Protein AF-A0A961LPH0-F1 (afdb_monomer_lite)

Foldseek 3Di:
DVVVVVVVVVLVVLVVVVVVLLVLLQVLLVVCVVVVVLLFNLLSCLQRNWPVRVVVVCVVPNDVSNFVSVVAATFAVVLCSPVVLSVLLVVLQCCCVPVVVDHSRTPPPQVARNDLSSQLSSLSRGHPNVVSVVRSVVRVCVSPDPDDRDPPSPD

Secondary structure (DSSP, 8-state):
-HHHHHHHHHHHHHHHHHHHHHHHHHHHHHHHHHTT-HHHHHHHHHHH--HHHHHHHHHHH-GGGTGGGGGSPPP-GGGGGSHHHHHHHHHHHHHHHHHS---TT-----SSSS-HHHHHHHHHHHS-HHHHHHHHHHHHHHHHSSS-----S--

Sequence (155 aa):
MQYIIFIIILYSFILFLTFIVRWRQLNVAARALIDNEHQQAVSLMWAWSSMDGIRSSIHRWGEGRFGPILLEPNPRFGAVLNPLKLAVIFLVVVYQAVFRGVPLAQAGSCPNTPNCSNYLIGCVTRYGLLHALSKGYIRYQQCSGPHPPSYHERF

Radius of gyration: 15.73 Å; chains: 1; bounding box: 34×35×50 Å

Structure (mmCIF, N/CA/C/O backbone):
data_AF-A0A961LPH0-F1
#
_entry.id   AF-A0A961LPH0-F1
#
loop_
_atom_site.group_PDB
_atom_site.id
_atom_site.type_symbol
_atom_site.label_atom_id
_atom_site.label_alt_id
_atom_site.label_comp_id
_atom_site.label_asym_id
_atom_site.label_entity_id
_atom_site.label_seq_id
_atom_site.pdbx_PDB_ins_code
_atom_site.Cartn_x
_atom_site.Cartn_y
_atom_site.Cartn_z
_atom_site.occupancy
_atom_site.B_iso_or_equiv
_atom_site.auth_seq_id
_atom_site.auth_comp_id
_atom_site.auth_asym_id
_atom_site.auth_atom_id
_atom_site.pdbx_PDB_model_num
ATOM 1 N N . MET A 1 1 ? -16.558 8.152 31.633 1.00 76.69 1 MET A N 1
ATOM 2 C CA . MET A 1 1 ? -15.930 9.229 30.828 1.00 76.69 1 MET A CA 1
ATOM 3 C C . MET A 1 1 ? -14.442 9.000 30.569 1.00 76.69 1 MET A C 1
ATOM 5 O O . MET A 1 1 ? -14.044 9.124 29.420 1.00 76.69 1 MET A O 1
ATOM 9 N N . GLN A 1 2 ? -13.629 8.621 31.565 1.00 88.06 2 GLN A N 1
ATOM 10 C CA . GLN A 1 2 ? -12.177 8.415 31.388 1.00 88.06 2 GLN A CA 1
ATOM 11 C C . GLN A 1 2 ? -11.811 7.439 30.249 1.00 88.06 2 GLN A C 1
ATOM 13 O O . GLN A 1 2 ? -10.966 7.762 29.421 1.00 88.06 2 GLN A O 1
ATOM 18 N N . TYR A 1 3 ? -12.506 6.301 30.126 1.00 89.88 3 TYR A N 1
ATOM 19 C CA . TYR A 1 3 ? -12.271 5.340 29.036 1.00 89.88 3 TYR A CA 1
ATOM 20 C C . TYR A 1 3 ? -12.558 5.901 27.636 1.00 89.88 3 TYR A C 1
ATOM 22 O O . TYR A 1 3 ? -11.849 5.588 26.688 1.00 89.88 3 TYR A O 1
ATOM 30 N N . ILE A 1 4 ? -13.574 6.758 27.502 1.00 92.19 4 ILE A N 1
ATOM 31 C CA . ILE A 1 4 ? -13.939 7.370 26.217 1.00 92.19 4 ILE A CA 1
ATOM 32 C C . ILE A 1 4 ? -12.843 8.347 25.782 1.00 92.19 4 ILE A C 1
ATOM 34 O O . ILE A 1 4 ? -12.412 8.317 24.633 1.00 92.19 4 ILE A O 1
ATOM 38 N N . ILE A 1 5 ? -12.344 9.160 26.718 1.00 92.62 5 ILE A N 1
ATOM 39 C CA . ILE A 1 5 ? -11.229 10.083 26.473 1.00 92.62 5 ILE A CA 1
ATOM 40 C C . ILE A 1 5 ? -9.985 9.301 26.038 1.00 92.62 5 ILE A C 1
ATOM 42 O O . ILE A 1 5 ? -9.357 9.652 25.042 1.00 92.62 5 ILE A O 1
ATOM 46 N N . PHE A 1 6 ? -9.671 8.200 26.726 1.00 93.56 6 PHE A N 1
ATOM 47 C CA . PHE A 1 6 ? -8.544 7.343 26.364 1.00 93.56 6 PHE A CA 1
ATOM 48 C C . PHE A 1 6 ? -8.672 6.769 24.943 1.00 93.56 6 PHE A C 1
ATOM 50 O O . PHE A 1 6 ? -7.716 6.837 24.172 1.00 93.56 6 PHE A O 1
ATOM 57 N N . ILE A 1 7 ? -9.853 6.267 24.563 1.00 90.94 7 ILE A N 1
ATOM 58 C CA . ILE A 1 7 ? -10.106 5.738 23.212 1.00 90.94 7 ILE A CA 1
ATOM 59 C C . ILE A 1 7 ? -9.915 6.827 22.150 1.00 90.94 7 ILE A C 1
ATOM 61 O O . ILE A 1 7 ? -9.277 6.576 21.128 1.00 90.94 7 ILE A O 1
ATOM 65 N N . ILE A 1 8 ? -10.422 8.039 22.391 1.00 91.94 8 ILE A N 1
ATOM 66 C CA . ILE A 1 8 ? -10.278 9.168 21.459 1.00 91.94 8 ILE A CA 1
ATOM 67 C C . ILE A 1 8 ? -8.805 9.554 21.292 1.00 91.94 8 ILE A C 1
ATOM 69 O O . ILE A 1 8 ? -8.352 9.756 20.162 1.00 91.94 8 ILE A O 1
ATOM 73 N N . ILE A 1 9 ? -8.049 9.630 22.392 1.00 93.06 9 ILE A N 1
ATOM 74 C CA . ILE A 1 9 ? -6.614 9.942 22.361 1.00 93.06 9 ILE A CA 1
ATOM 75 C C . ILE A 1 9 ? -5.857 8.864 21.584 1.00 93.06 9 ILE A C 1
ATOM 77 O O . ILE A 1 9 ? -5.101 9.191 20.669 1.00 93.06 9 ILE A O 1
ATOM 81 N N . LEU A 1 10 ? -6.094 7.587 21.896 1.00 89.50 10 LEU A N 1
ATOM 82 C CA . LEU A 1 10 ? -5.440 6.465 21.226 1.00 89.50 10 LEU A CA 1
ATOM 83 C C . LEU A 1 10 ? -5.742 6.459 19.723 1.00 89.50 10 LEU A C 1
ATOM 85 O O . LEU A 1 10 ? -4.833 6.339 18.906 1.00 89.50 10 LEU A O 1
ATOM 89 N N . TYR A 1 11 ? -7.007 6.638 19.348 1.00 88.44 11 TYR A N 1
ATOM 90 C CA . TYR A 1 11 ? -7.414 6.689 17.948 1.00 88.44 11 TYR A CA 1
ATOM 91 C C . TYR A 1 11 ? -6.768 7.866 17.201 1.00 88.44 11 TYR A C 1
ATOM 93 O O . TYR A 1 11 ? -6.218 7.686 16.112 1.00 88.44 11 TYR A O 1
ATOM 101 N N . SER A 1 12 ? -6.758 9.053 17.812 1.00 89.69 12 SER A N 1
ATOM 102 C CA . SER A 1 12 ? -6.113 10.245 17.242 1.00 89.69 12 SER A CA 1
ATOM 103 C C . 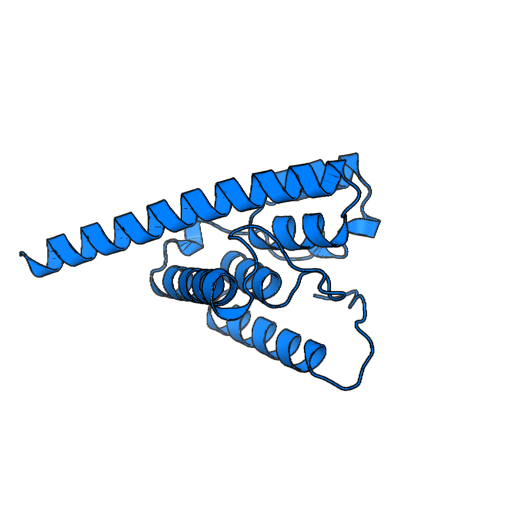SER A 1 12 ? -4.605 10.047 17.074 1.00 89.69 12 SER A C 1
ATOM 105 O O . SER A 1 12 ? -4.040 10.422 16.047 1.00 89.69 12 SER A O 1
ATOM 107 N N . PHE A 1 13 ? -3.957 9.394 18.041 1.00 90.06 13 PHE A N 1
ATOM 108 C CA . PHE A 1 13 ? -2.542 9.046 17.967 1.00 90.06 13 PHE A CA 1
ATOM 109 C C . PHE A 1 13 ? -2.250 8.073 16.815 1.00 90.06 13 PHE A C 1
ATOM 111 O O . PHE A 1 13 ? -1.321 8.305 16.041 1.00 90.06 13 PHE A O 1
ATOM 118 N N . ILE A 1 14 ? -3.072 7.033 16.625 1.00 88.44 14 ILE A N 1
ATOM 119 C CA . ILE A 1 14 ? -2.917 6.087 15.506 1.00 88.44 14 ILE A CA 1
ATOM 120 C C . ILE A 1 14 ? -3.102 6.796 14.155 1.00 88.44 14 ILE A C 1
ATOM 122 O O . ILE A 1 14 ? -2.332 6.550 13.221 1.00 88.44 14 ILE A O 1
ATOM 126 N N . LEU A 1 15 ? -4.083 7.697 14.038 1.00 88.00 15 LEU A N 1
ATOM 127 C CA . LEU A 1 15 ? -4.274 8.505 12.828 1.00 88.00 15 LEU A CA 1
ATOM 128 C C . LEU A 1 15 ? -3.055 9.384 12.534 1.00 88.00 15 LEU A C 1
ATOM 130 O O . LEU A 1 15 ? -2.566 9.395 11.402 1.00 88.00 15 LEU A O 1
ATOM 134 N N . PHE A 1 16 ? -2.538 10.075 13.550 1.00 89.69 16 PHE A N 1
ATOM 135 C CA . PHE A 1 16 ? -1.351 10.917 13.430 1.00 89.69 16 PHE A CA 1
ATOM 136 C C . PHE A 1 16 ? -0.118 10.114 12.995 1.00 89.69 16 PHE A C 1
ATOM 138 O O . PHE A 1 16 ? 0.564 10.493 12.041 1.00 89.69 16 PHE A O 1
ATOM 145 N N . LEU A 1 17 ? 0.127 8.956 13.614 1.00 87.75 17 LEU A N 1
ATOM 146 C CA . LEU A 1 17 ? 1.212 8.062 13.208 1.00 87.75 17 LEU A CA 1
ATOM 147 C C . LEU A 1 17 ? 1.041 7.573 11.768 1.00 87.75 17 LEU A C 1
ATOM 149 O O . LEU A 1 17 ? 1.999 7.581 10.998 1.00 87.75 17 LEU A O 1
ATOM 153 N N . THR A 1 18 ? -0.174 7.191 11.376 1.00 86.00 18 THR A N 1
ATOM 154 C CA . THR A 1 18 ? -0.460 6.735 10.007 1.00 86.00 18 THR A CA 1
ATOM 155 C C . THR A 1 18 ? -0.213 7.849 8.989 1.00 86.00 18 THR A C 1
ATOM 157 O O . THR A 1 18 ? 0.332 7.592 7.913 1.00 86.00 18 THR A O 1
ATOM 160 N N . PHE A 1 19 ? -0.547 9.095 9.334 1.00 89.12 19 PHE A N 1
ATOM 161 C CA . PHE A 1 19 ? -0.241 10.266 8.515 1.00 89.12 19 PHE A CA 1
ATOM 162 C C . PHE A 1 19 ? 1.272 10.483 8.364 1.00 89.12 19 PHE A C 1
ATOM 164 O O . PHE A 1 19 ? 1.750 10.619 7.235 1.00 89.12 19 PHE A O 1
ATOM 171 N N . ILE A 1 20 ? 2.035 10.438 9.464 1.00 89.62 20 ILE A N 1
ATOM 172 C CA . ILE A 1 20 ? 3.505 10.547 9.432 1.00 89.62 20 ILE A CA 1
ATOM 173 C C . ILE A 1 20 ? 4.116 9.438 8.576 1.00 89.62 20 ILE A C 1
ATOM 175 O O . ILE A 1 20 ? 4.986 9.705 7.743 1.00 89.62 20 ILE A O 1
ATOM 179 N N . VAL A 1 21 ? 3.663 8.195 8.759 1.00 88.44 21 VAL A N 1
ATOM 180 C CA . VAL A 1 21 ? 4.145 7.049 7.982 1.00 88.44 21 VAL A CA 1
ATOM 181 C C . VAL A 1 21 ? 3.864 7.281 6.506 1.00 88.44 21 VAL A C 1
ATOM 183 O O . VAL A 1 21 ? 4.796 7.230 5.711 1.00 88.44 21 VAL A O 1
ATOM 186 N N . ARG A 1 22 ? 2.628 7.624 6.131 1.00 90.00 22 ARG A N 1
ATOM 187 C CA . ARG A 1 22 ? 2.278 7.924 4.737 1.00 90.00 22 ARG A CA 1
ATOM 188 C C . ARG A 1 22 ? 3.171 9.016 4.147 1.00 90.00 22 ARG A C 1
ATOM 190 O O . ARG A 1 22 ? 3.699 8.832 3.053 1.00 90.00 22 ARG A O 1
ATOM 197 N N . TRP A 1 23 ? 3.367 10.122 4.864 1.00 89.81 23 TRP A N 1
ATOM 198 C CA . TRP A 1 23 ? 4.242 11.216 4.434 1.00 89.81 23 TRP A CA 1
ATOM 199 C C . TRP A 1 23 ? 5.675 10.735 4.177 1.00 89.81 23 TRP A C 1
ATOM 201 O O . TRP A 1 23 ? 6.248 10.978 3.114 1.00 89.81 23 TRP A O 1
ATOM 211 N N . ARG A 1 24 ? 6.245 9.984 5.124 1.00 89.56 24 ARG A N 1
ATOM 212 C CA . ARG A 1 24 ? 7.599 9.434 5.007 1.00 89.56 24 ARG A CA 1
ATOM 213 C C . ARG A 1 24 ? 7.724 8.459 3.834 1.00 89.56 24 ARG A C 1
ATOM 215 O O . ARG A 1 24 ? 8.695 8.540 3.090 1.00 89.56 24 ARG A O 1
ATOM 222 N N . GLN A 1 25 ? 6.740 7.582 3.645 1.00 89.38 25 GLN A N 1
ATOM 223 C CA . GLN A 1 25 ? 6.710 6.599 2.557 1.00 89.38 25 GLN A CA 1
ATOM 224 C C . GLN A 1 25 ? 6.653 7.271 1.180 1.00 89.38 25 GLN A C 1
ATOM 226 O O . GLN A 1 25 ? 7.320 6.824 0.252 1.00 89.38 25 GLN A O 1
ATOM 231 N N . LEU A 1 26 ? 5.918 8.380 1.050 1.00 90.19 26 LEU A N 1
ATOM 232 C CA . LEU A 1 26 ? 5.884 9.167 -0.186 1.00 90.19 26 LEU A CA 1
ATOM 233 C C . LEU A 1 26 ? 7.219 9.863 -0.472 1.00 90.19 26 LEU A C 1
ATOM 235 O O . LEU A 1 26 ? 7.658 9.879 -1.620 1.00 90.19 26 LEU A O 1
ATOM 239 N N . ASN A 1 27 ? 7.900 10.372 0.558 1.00 89.88 27 ASN A N 1
ATOM 240 C CA . ASN A 1 27 ? 9.241 10.939 0.391 1.00 89.88 27 ASN A CA 1
ATOM 241 C C . ASN A 1 27 ? 10.263 9.884 -0.046 1.00 89.88 27 ASN A C 1
ATOM 243 O O . ASN A 1 27 ? 11.114 10.177 -0.884 1.00 89.88 27 ASN A O 1
ATOM 247 N N . VAL A 1 28 ? 10.177 8.656 0.478 1.00 88.19 28 VAL A N 1
ATOM 248 C CA . VAL A 1 28 ? 11.049 7.572 0.005 1.00 88.19 28 VAL A CA 1
ATOM 249 C C . VAL A 1 28 ? 10.681 7.144 -1.409 1.00 88.19 28 VAL A C 1
ATOM 251 O O . VAL A 1 28 ? 11.578 6.978 -2.224 1.00 88.19 28 VAL A O 1
ATOM 254 N N . ALA A 1 29 ? 9.393 7.072 -1.752 1.00 88.69 29 ALA A N 1
ATOM 255 C CA . ALA A 1 29 ? 8.976 6.797 -3.125 1.00 88.69 29 ALA A CA 1
ATOM 256 C C . ALA A 1 29 ? 9.555 7.820 -4.117 1.00 88.69 29 ALA A C 1
ATOM 258 O O . ALA A 1 29 ? 10.017 7.442 -5.189 1.00 88.69 29 ALA A O 1
ATOM 259 N N . ALA A 1 30 ? 9.569 9.105 -3.750 1.00 88.06 30 ALA A N 1
ATOM 260 C CA . ALA A 1 30 ? 10.150 10.160 -4.575 1.00 88.06 30 ALA A CA 1
ATOM 261 C C . ALA A 1 30 ? 11.670 10.002 -4.754 1.00 88.06 30 ALA A C 1
ATOM 263 O O . ALA A 1 30 ? 12.159 10.158 -5.870 1.00 88.06 30 ALA A O 1
ATOM 264 N N . ARG A 1 31 ? 12.407 9.652 -3.690 1.00 88.88 31 ARG A N 1
ATOM 265 C CA . ARG A 1 31 ? 13.851 9.361 -3.774 1.00 88.88 31 ARG A CA 1
ATOM 266 C C . ARG A 1 31 ? 14.130 8.131 -4.632 1.00 88.88 31 ARG A C 1
ATOM 268 O O . ARG A 1 31 ? 14.912 8.221 -5.563 1.00 88.88 31 ARG A O 1
ATOM 275 N N . ALA A 1 32 ? 13.387 7.049 -4.421 1.00 86.81 32 ALA A N 1
ATOM 276 C CA . ALA A 1 32 ? 13.495 5.830 -5.217 1.00 86.81 32 ALA A CA 1
ATOM 277 C C . ALA A 1 32 ? 13.245 6.071 -6.718 1.00 86.81 32 ALA A C 1
ATOM 279 O O . ALA A 1 32 ? 13.863 5.427 -7.559 1.00 86.81 32 ALA A O 1
ATOM 280 N N . LEU A 1 33 ? 12.363 7.014 -7.084 1.00 84.94 33 LEU A N 1
ATOM 281 C CA . LEU A 1 33 ? 12.212 7.424 -8.485 1.00 84.94 33 LEU A CA 1
ATOM 282 C C . LEU A 1 33 ? 13.486 8.090 -9.025 1.00 84.94 33 LEU A C 1
ATOM 284 O O . LEU A 1 33 ? 13.894 7.765 -10.135 1.00 84.94 33 LEU A O 1
ATOM 288 N N . ILE A 1 34 ? 14.105 8.986 -8.249 1.00 87.62 34 ILE A N 1
ATOM 289 C CA . ILE A 1 34 ? 15.344 9.696 -8.614 1.00 87.62 34 ILE A CA 1
ATOM 290 C C . ILE A 1 34 ? 16.521 8.718 -8.738 1.00 87.62 34 ILE A C 1
ATOM 292 O O . ILE A 1 34 ? 17.276 8.792 -9.704 1.00 87.62 34 ILE A O 1
ATOM 296 N N . ASP A 1 35 ? 16.621 7.763 -7.815 1.00 87.75 35 ASP A N 1
ATOM 297 C CA . ASP A 1 35 ? 17.714 6.786 -7.732 1.00 87.75 35 ASP A CA 1
ATOM 298 C C . ASP A 1 35 ? 17.546 5.605 -8.717 1.00 87.75 35 ASP A C 1
ATOM 300 O O . ASP A 1 35 ? 18.307 4.642 -8.689 1.00 87.75 35 ASP A O 1
ATOM 304 N N . ASN A 1 36 ? 16.554 5.665 -9.615 1.00 83.06 36 ASN A N 1
ATOM 305 C CA . ASN A 1 36 ? 16.171 4.598 -10.550 1.00 83.06 36 ASN A CA 1
ATOM 306 C C . ASN A 1 36 ? 15.748 3.262 -9.893 1.00 83.06 36 ASN A C 1
ATOM 308 O O . ASN A 1 36 ? 15.672 2.222 -10.551 1.00 83.06 36 ASN A O 1
ATOM 312 N N . GLU A 1 37 ? 15.357 3.280 -8.619 1.00 83.56 37 GLU A N 1
ATOM 313 C CA . GLU A 1 37 ? 14.798 2.139 -7.883 1.00 83.56 37 GLU A CA 1
ATOM 314 C C . GLU A 1 37 ? 13.288 1.970 -8.156 1.00 83.56 37 GLU A C 1
ATOM 316 O O . GLU A 1 37 ? 12.432 2.005 -7.263 1.00 83.56 37 GLU A O 1
ATOM 321 N N . HIS A 1 38 ? 12.923 1.790 -9.428 1.00 80.50 38 HIS A N 1
ATOM 322 C CA . HIS A 1 38 ? 11.526 1.858 -9.884 1.00 80.50 38 HIS A CA 1
ATOM 323 C C . HIS A 1 38 ? 10.588 0.860 -9.193 1.00 80.50 38 HIS A C 1
ATOM 325 O O . HIS A 1 38 ? 9.448 1.206 -8.890 1.00 80.50 38 HIS A O 1
ATOM 331 N N . GLN A 1 39 ? 11.058 -0.352 -8.894 1.00 79.12 39 GLN A N 1
ATOM 332 C CA . GLN A 1 39 ? 10.273 -1.360 -8.172 1.00 79.12 39 GLN A CA 1
ATOM 333 C C . GLN A 1 39 ? 9.864 -0.871 -6.777 1.00 79.12 39 GLN A C 1
ATOM 335 O O . GLN A 1 39 ? 8.704 -0.990 -6.369 1.00 79.12 39 GLN A O 1
ATOM 340 N N . GLN A 1 40 ? 10.805 -0.256 -6.059 1.00 83.00 40 GLN A N 1
ATOM 341 C CA . GLN A 1 40 ? 10.554 0.291 -4.735 1.00 83.00 40 GLN A CA 1
ATOM 342 C C . GLN A 1 40 ? 9.575 1.466 -4.816 1.00 83.00 40 GLN A C 1
ATOM 344 O O . GLN A 1 40 ? 8.567 1.482 -4.103 1.00 83.00 40 GLN A O 1
ATOM 349 N N . ALA A 1 41 ? 9.827 2.397 -5.738 1.00 86.31 41 ALA A N 1
ATOM 350 C CA . ALA A 1 41 ? 8.971 3.551 -5.968 1.00 86.31 41 ALA A CA 1
ATOM 351 C C . ALA A 1 41 ? 7.522 3.148 -6.275 1.00 86.31 41 ALA A C 1
ATOM 353 O O . ALA A 1 41 ? 6.596 3.608 -5.607 1.00 86.31 41 ALA A O 1
ATOM 354 N N . VAL A 1 42 ? 7.315 2.249 -7.239 1.00 85.31 42 VAL A N 1
ATOM 355 C CA . VAL A 1 42 ? 5.981 1.797 -7.665 1.00 85.31 42 VAL A CA 1
ATOM 356 C C . VAL A 1 42 ? 5.264 1.078 -6.526 1.00 85.31 42 VAL A C 1
ATOM 358 O O . VAL A 1 42 ? 4.090 1.346 -6.272 1.00 85.31 42 VAL A O 1
ATOM 361 N N . SER A 1 43 ? 5.976 0.228 -5.780 1.00 86.81 43 SER A N 1
ATOM 362 C CA . SER A 1 43 ? 5.438 -0.464 -4.606 1.00 86.81 43 SER A CA 1
ATOM 363 C C . SER A 1 43 ? 4.930 0.519 -3.544 1.00 86.81 43 SER A C 1
ATOM 365 O O . SER A 1 43 ? 3.820 0.372 -3.028 1.00 86.81 43 SER A O 1
ATOM 367 N N . LEU A 1 44 ? 5.711 1.555 -3.238 1.00 89.25 44 LEU A N 1
ATOM 368 C CA . LEU A 1 44 ? 5.339 2.584 -2.266 1.00 89.25 44 LEU A CA 1
ATOM 369 C C . LEU A 1 44 ? 4.199 3.472 -2.769 1.00 89.25 44 LEU A C 1
ATOM 371 O O . LEU A 1 44 ? 3.252 3.755 -2.030 1.00 89.25 44 LEU A O 1
ATOM 375 N N . MET A 1 45 ? 4.248 3.875 -4.036 1.00 89.38 45 MET A N 1
ATOM 376 C CA . MET A 1 45 ? 3.199 4.675 -4.655 1.00 89.38 45 MET A CA 1
ATOM 377 C C . MET A 1 45 ? 1.863 3.935 -4.696 1.00 89.38 45 MET A C 1
ATOM 379 O O . MET A 1 45 ? 0.832 4.533 -4.389 1.00 89.38 45 MET A O 1
ATOM 383 N N . TRP A 1 46 ? 1.877 2.636 -4.999 1.00 87.88 46 TRP A N 1
ATOM 384 C CA . TRP A 1 46 ? 0.687 1.791 -4.963 1.00 87.88 46 TRP A CA 1
ATOM 385 C C . TRP A 1 46 ? -0.006 1.843 -3.594 1.00 87.88 46 TRP A C 1
ATOM 387 O O . TRP A 1 46 ? -1.225 2.019 -3.518 1.00 87.88 46 TRP A O 1
ATOM 397 N N . ALA A 1 47 ? 0.757 1.738 -2.506 1.00 90.38 47 ALA A N 1
ATOM 398 C CA . ALA A 1 47 ? 0.214 1.731 -1.151 1.00 90.38 47 ALA A CA 1
ATOM 399 C C . ALA A 1 47 ? -0.250 3.115 -0.666 1.00 90.38 47 ALA A C 1
ATOM 401 O O . ALA A 1 47 ? -1.313 3.230 -0.052 1.00 90.38 47 ALA A O 1
ATOM 402 N N . TRP A 1 48 ? 0.545 4.157 -0.926 1.00 91.88 48 TRP A N 1
ATOM 403 C CA . TRP A 1 48 ? 0.479 5.413 -0.166 1.00 91.88 48 TRP A CA 1
ATOM 404 C C . TRP A 1 48 ? 0.081 6.648 -0.987 1.00 91.88 48 TRP A C 1
ATOM 406 O O . TRP A 1 48 ? -0.307 7.670 -0.403 1.00 91.88 48 TRP A O 1
ATOM 416 N N . SER A 1 49 ? 0.153 6.571 -2.318 1.00 92.56 49 SER A N 1
ATOM 417 C CA . SER A 1 49 ? -0.120 7.705 -3.209 1.00 92.56 49 SER A CA 1
ATOM 418 C 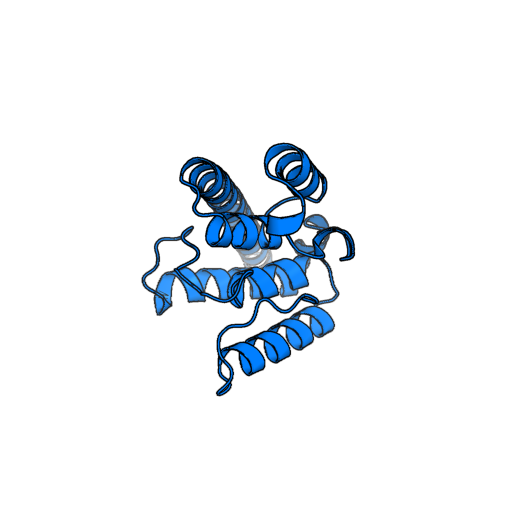C . SER A 1 49 ? -1.599 7.829 -3.570 1.00 92.56 49 SER A C 1
ATOM 420 O O . SER A 1 49 ? -2.344 6.849 -3.585 1.00 92.56 49 SER A O 1
ATOM 422 N N . SER A 1 50 ? -2.033 9.059 -3.852 1.00 92.75 50 SER A N 1
ATOM 423 C CA . SER A 1 50 ? -3.334 9.317 -4.473 1.00 92.75 50 SER A CA 1
ATOM 424 C C . SER A 1 50 ? -3.309 8.937 -5.954 1.00 92.75 50 SER A C 1
ATOM 426 O O . SER A 1 50 ? -2.243 8.763 -6.548 1.00 92.75 50 SER A O 1
ATOM 428 N N . MET A 1 51 ? -4.490 8.860 -6.573 1.00 90.56 51 MET A N 1
ATOM 429 C CA . MET A 1 51 ? -4.568 8.600 -8.009 1.00 90.56 51 MET A CA 1
ATOM 430 C C . MET A 1 51 ? -3.869 9.686 -8.833 1.00 90.56 51 MET A C 1
ATOM 432 O O . MET A 1 51 ? -3.150 9.375 -9.779 1.00 90.56 51 MET A O 1
ATOM 436 N N . ASP A 1 52 ? -4.008 10.951 -8.438 1.00 91.12 52 ASP A N 1
ATOM 437 C CA . ASP A 1 52 ? -3.352 12.070 -9.122 1.00 91.12 52 ASP A CA 1
ATOM 438 C C . ASP A 1 52 ? -1.830 12.004 -8.989 1.00 91.12 52 ASP A C 1
ATOM 440 O O . ASP A 1 52 ? -1.109 12.267 -9.952 1.00 91.12 52 ASP A O 1
ATOM 444 N N . GLY A 1 53 ? -1.329 11.576 -7.824 1.00 89.75 53 GLY A N 1
ATOM 445 C CA . GLY A 1 53 ? 0.096 11.328 -7.620 1.00 89.75 53 GLY A CA 1
ATOM 446 C C . GLY A 1 53 ? 0.613 10.197 -8.513 1.00 89.75 53 GLY A C 1
ATOM 447 O O . GLY A 1 53 ? 1.679 10.325 -9.109 1.00 89.75 53 GLY A O 1
ATOM 448 N N . ILE A 1 54 ? -0.159 9.115 -8.660 1.00 89.69 54 ILE A N 1
ATOM 449 C CA . ILE A 1 54 ? 0.158 8.003 -9.571 1.00 89.69 54 ILE A CA 1
ATOM 450 C C . ILE A 1 54 ? 0.199 8.475 -11.028 1.00 89.69 54 ILE A C 1
ATOM 452 O O . ILE A 1 54 ? 1.205 8.260 -11.702 1.00 89.69 54 ILE A O 1
ATOM 456 N N . ARG A 1 55 ? -0.845 9.167 -11.499 1.00 90.81 55 ARG A N 1
ATOM 457 C CA . ARG A 1 55 ? -0.918 9.691 -12.876 1.00 90.81 55 ARG A CA 1
ATOM 458 C C . ARG A 1 55 ? 0.225 10.655 -13.183 1.00 90.81 55 ARG A C 1
ATOM 460 O O . ARG A 1 55 ? 0.845 10.555 -14.237 1.00 90.81 55 ARG A O 1
ATOM 467 N N . SER A 1 56 ? 0.545 11.537 -12.238 1.00 90.25 56 SER A N 1
ATOM 468 C CA . SER A 1 56 ? 1.649 12.491 -12.373 1.00 90.25 56 SER A CA 1
ATOM 469 C C . SER A 1 56 ? 3.005 11.802 -12.528 1.00 90.25 56 SER A C 1
ATOM 471 O O . SER A 1 56 ? 3.843 12.274 -13.295 1.00 90.25 56 SER A O 1
ATOM 473 N N . SER A 1 57 ? 3.241 10.692 -11.824 1.00 87.00 57 SER A N 1
ATOM 474 C CA . SER A 1 57 ? 4.482 9.927 -11.981 1.00 87.00 57 SER A CA 1
ATOM 475 C C . SER A 1 57 ? 4.490 9.085 -13.250 1.00 87.00 57 SER A C 1
ATOM 477 O O . SER A 1 57 ? 5.525 9.017 -13.904 1.00 87.00 57 SER A O 1
ATOM 479 N N . ILE A 1 58 ? 3.354 8.507 -13.646 1.00 87.75 58 ILE A N 1
ATOM 480 C CA . ILE A 1 58 ? 3.221 7.799 -14.927 1.00 87.75 58 ILE A CA 1
ATOM 481 C C . ILE A 1 58 ? 3.570 8.728 -16.091 1.00 87.75 58 ILE A C 1
ATOM 483 O O . ILE A 1 58 ? 4.389 8.367 -16.930 1.00 87.75 58 ILE A O 1
ATOM 487 N N . HIS A 1 59 ? 3.037 9.952 -16.093 1.00 87.25 59 HIS A N 1
ATOM 488 C CA . HIS A 1 59 ? 3.347 10.946 -17.121 1.00 87.25 59 HIS A CA 1
ATOM 489 C C . HIS A 1 59 ? 4.850 11.269 -17.195 1.00 87.25 59 HIS A C 1
ATOM 491 O O . HIS A 1 59 ? 5.373 11.549 -18.268 1.00 87.25 59 HIS A O 1
ATOM 497 N N . ARG A 1 60 ? 5.565 11.253 -16.063 1.00 85.19 60 ARG A N 1
ATOM 498 C CA . ARG A 1 60 ? 7.004 11.569 -16.022 1.00 85.19 60 ARG A CA 1
ATOM 499 C C . ARG A 1 60 ? 7.911 10.386 -16.361 1.00 85.19 60 ARG A C 1
ATOM 501 O O . ARG A 1 60 ? 8.988 10.606 -16.896 1.00 85.19 60 ARG A O 1
ATOM 508 N N . TRP A 1 61 ? 7.511 9.164 -16.015 1.00 80.62 61 TRP A N 1
ATOM 509 C CA . TRP A 1 61 ? 8.401 7.993 -16.017 1.00 80.62 61 TRP A CA 1
ATOM 510 C C . TRP A 1 61 ? 7.937 6.845 -16.930 1.00 80.62 61 TRP A C 1
ATOM 512 O O . TRP A 1 61 ? 8.662 5.861 -17.075 1.00 80.62 61 TRP A O 1
ATOM 522 N N . GLY A 1 62 ? 6.764 6.966 -17.558 1.00 80.12 62 GLY A N 1
ATOM 523 C CA . GLY A 1 62 ? 6.202 6.003 -18.507 1.00 80.12 62 GLY A CA 1
ATOM 524 C C . GLY A 1 62 ? 5.312 4.928 -17.869 1.00 80.12 62 GLY A C 1
ATOM 525 O O . GLY A 1 62 ? 5.584 4.423 -16.778 1.00 80.12 62 GLY A O 1
ATOM 526 N N . GLU A 1 63 ? 4.249 4.543 -18.582 1.00 75.81 63 GLU A N 1
ATOM 527 C CA . GLU A 1 63 ? 3.214 3.598 -18.122 1.00 75.81 63 GLU A CA 1
ATOM 528 C C . GLU A 1 63 ? 3.741 2.190 -17.823 1.00 75.81 63 GLU A C 1
ATOM 530 O O . GLU A 1 63 ? 3.348 1.589 -16.822 1.00 75.81 63 GLU A O 1
ATOM 535 N N . GLY A 1 64 ? 4.686 1.684 -18.626 1.00 71.88 64 GLY A N 1
ATOM 536 C CA . GLY A 1 64 ? 5.192 0.308 -18.507 1.00 71.88 64 GLY A CA 1
ATOM 537 C C . GLY A 1 64 ? 5.805 -0.031 -17.142 1.00 71.88 64 GLY A C 1
ATOM 538 O O . GLY A 1 64 ? 5.897 -1.196 -16.767 1.00 71.88 64 GLY A O 1
ATOM 539 N N . ARG A 1 65 ? 6.185 0.981 -16.352 1.00 70.25 65 ARG A N 1
ATOM 540 C CA . ARG A 1 65 ? 6.772 0.796 -15.016 1.00 70.25 65 ARG A CA 1
ATOM 541 C C . ARG A 1 65 ? 5.727 0.608 -13.916 1.00 70.25 65 ARG A C 1
ATOM 543 O O . ARG A 1 65 ? 6.051 0.042 -12.878 1.00 70.25 65 ARG A O 1
ATOM 550 N N . PHE A 1 66 ? 4.489 1.053 -14.128 1.00 72.06 66 PHE A N 1
ATOM 551 C CA . PHE A 1 66 ? 3.442 1.093 -13.100 1.00 72.06 66 PHE A CA 1
ATOM 552 C C . PHE A 1 66 ? 2.402 -0.031 -13.225 1.00 72.06 66 PHE A C 1
ATOM 554 O O . PHE A 1 66 ? 1.577 -0.201 -12.325 1.00 72.06 66 PHE A O 1
ATOM 561 N N . GLY A 1 67 ? 2.454 -0.813 -14.306 1.00 72.69 67 GLY A N 1
ATOM 562 C CA . GLY A 1 67 ? 1.525 -1.914 -14.557 1.00 72.69 67 GLY A CA 1
ATOM 563 C C . GLY A 1 67 ? 0.079 -1.440 -14.736 1.00 72.69 67 GLY A C 1
ATOM 564 O O . GLY A 1 67 ? -0.164 -0.257 -14.987 1.00 72.69 67 GLY A O 1
ATOM 565 N N . PRO A 1 68 ? -0.917 -2.325 -14.568 1.00 76.56 68 PRO A N 1
ATOM 566 C CA . PRO A 1 68 ? -2.332 -2.003 -14.773 1.00 76.56 68 PRO A CA 1
ATOM 567 C C . PRO A 1 68 ? -2.936 -1.147 -13.640 1.00 76.56 68 PRO A C 1
ATOM 569 O O . PRO A 1 68 ? -4.138 -1.208 -13.399 1.00 76.56 68 PRO A O 1
ATOM 572 N N . ILE A 1 69 ? -2.145 -0.346 -12.911 1.00 80.62 69 ILE A N 1
ATOM 573 C CA . ILE A 1 69 ? -2.614 0.418 -11.736 1.00 80.62 69 ILE A CA 1
ATOM 574 C C . ILE A 1 69 ? -3.773 1.361 -12.061 1.00 80.62 69 ILE A C 1
ATOM 576 O O . ILE A 1 69 ? -4.587 1.667 -11.196 1.00 80.62 69 ILE A O 1
ATOM 580 N N . LEU A 1 70 ? -3.849 1.810 -13.314 1.00 82.06 70 LEU A N 1
ATOM 581 C CA . LEU A 1 70 ? -4.904 2.683 -13.815 1.00 82.06 70 LEU A CA 1
ATOM 582 C C . LEU A 1 70 ? -6.255 1.969 -13.983 1.00 82.06 70 LEU A C 1
ATOM 584 O O . LEU A 1 70 ? -7.277 2.648 -14.038 1.00 82.06 70 LEU A O 1
ATOM 588 N N . LEU A 1 71 ? -6.267 0.633 -14.058 1.00 84.12 71 LEU A N 1
ATOM 589 C CA . LEU A 1 71 ? -7.484 -0.185 -14.159 1.00 84.12 71 LEU A CA 1
ATOM 590 C C . LEU A 1 71 ? -8.119 -0.460 -12.789 1.00 84.12 71 LEU A C 1
ATOM 592 O O . LEU A 1 71 ? -9.255 -0.921 -12.698 1.00 84.12 71 LEU A O 1
ATOM 596 N N . GLU A 1 72 ? -7.376 -0.198 -11.720 1.00 85.94 72 GLU A N 1
ATOM 597 C CA . GLU A 1 72 ? -7.771 -0.504 -10.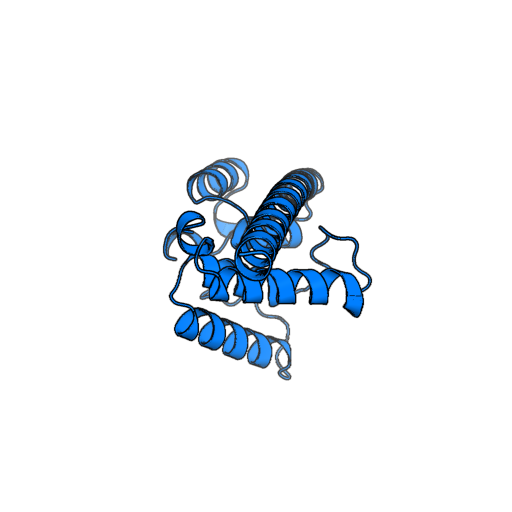355 1.00 85.94 72 GLU A CA 1
ATOM 598 C C . GLU A 1 72 ? -8.572 0.658 -9.744 1.00 85.94 72 GLU A C 1
ATOM 600 O O . GLU A 1 72 ? -8.399 1.815 -10.139 1.00 85.94 72 GLU A O 1
ATOM 605 N N . PRO A 1 73 ? -9.449 0.401 -8.754 1.00 88.69 73 PRO A N 1
ATOM 606 C CA . PRO A 1 73 ? -10.216 1.462 -8.116 1.00 88.69 73 PRO A CA 1
ATOM 607 C C . PRO A 1 73 ? -9.315 2.535 -7.497 1.00 88.69 73 PRO A C 1
ATOM 609 O O . PRO A 1 73 ? -8.254 2.241 -6.943 1.00 88.69 73 PRO A O 1
ATOM 612 N N . ASN A 1 74 ? -9.775 3.787 -7.517 1.00 91.31 74 ASN A N 1
ATOM 613 C CA . ASN A 1 74 ? -9.033 4.895 -6.917 1.00 91.31 74 ASN A CA 1
ATOM 614 C C . ASN A 1 74 ? -8.820 4.671 -5.406 1.00 91.31 74 ASN A C 1
ATOM 616 O O . ASN A 1 74 ? -9.776 4.322 -4.703 1.00 91.31 74 ASN A O 1
ATOM 620 N N . PRO A 1 75 ? -7.613 4.931 -4.866 1.00 90.50 75 PRO A N 1
ATOM 621 C CA . PRO A 1 75 ? -7.364 4.846 -3.432 1.00 90.50 75 PRO A CA 1
ATOM 622 C C . PRO A 1 75 ? -8.192 5.890 -2.671 1.00 90.50 75 PRO A C 1
ATOM 624 O O . PRO A 1 75 ? -8.102 7.094 -2.918 1.00 90.50 75 PRO A O 1
ATOM 627 N N . ARG A 1 76 ? -8.989 5.427 -1.706 1.00 89.06 76 ARG A N 1
ATOM 628 C CA . ARG A 1 76 ? -9.868 6.236 -0.852 1.00 89.06 76 ARG A CA 1
ATOM 629 C C . ARG A 1 76 ? -9.297 6.311 0.561 1.00 89.06 76 ARG A C 1
ATOM 631 O O . ARG A 1 76 ? -9.763 5.622 1.466 1.00 89.06 76 ARG A O 1
ATOM 638 N N . PHE A 1 77 ? -8.314 7.183 0.785 1.00 83.31 77 PHE A N 1
ATOM 639 C CA . PHE A 1 77 ? -7.729 7.371 2.124 1.00 83.31 77 PHE A CA 1
ATOM 640 C C . PHE A 1 77 ? -8.746 7.861 3.167 1.00 83.31 77 PHE A C 1
ATOM 642 O O . PHE A 1 77 ? -8.614 7.521 4.334 1.00 83.31 77 PHE A O 1
ATOM 649 N N . GLY A 1 78 ? -9.818 8.552 2.763 1.00 78.06 78 GLY A N 1
ATOM 650 C CA . GLY A 1 78 ? -10.931 8.869 3.670 1.00 78.06 78 GLY A CA 1
ATOM 651 C C . GLY A 1 78 ? -11.643 7.622 4.217 1.00 78.06 78 GLY A C 1
ATOM 652 O O . GLY A 1 78 ? -12.080 7.612 5.360 1.00 78.06 78 GLY A O 1
ATOM 653 N N . ALA A 1 79 ? -11.684 6.522 3.455 1.00 72.75 79 ALA A N 1
ATOM 654 C CA . ALA A 1 79 ? -12.254 5.258 3.924 1.00 72.75 79 ALA A CA 1
ATOM 655 C C . ALA A 1 79 ? -11.352 4.537 4.945 1.00 72.75 79 ALA A C 1
ATOM 657 O O . ALA A 1 79 ? -11.817 3.621 5.623 1.00 72.75 79 ALA A O 1
ATOM 658 N N . VAL A 1 80 ? -10.080 4.937 5.073 1.00 78.19 80 VAL A N 1
ATOM 659 C CA . VAL A 1 80 ? -9.144 4.421 6.091 1.00 78.19 80 VAL A CA 1
ATOM 660 C C . VAL A 1 80 ? -9.483 4.941 7.491 1.00 78.19 80 VAL A C 1
ATOM 662 O O . VAL A 1 80 ? -9.061 4.341 8.471 1.00 78.19 80 VAL A O 1
ATOM 665 N N . LEU A 1 81 ? -10.337 5.966 7.607 1.00 82.38 81 LEU A N 1
ATOM 666 C CA . LEU A 1 81 ? -10.917 6.395 8.886 1.00 82.38 81 LEU A CA 1
ATOM 667 C C . LEU A 1 81 ? -11.820 5.326 9.529 1.00 82.38 81 LEU A C 1
ATOM 669 O O . LEU A 1 81 ? -12.301 5.511 10.639 1.00 82.38 81 LEU A O 1
ATOM 673 N N . ASN A 1 82 ? -12.082 4.202 8.858 1.00 86.69 82 ASN A N 1
ATOM 674 C CA . ASN A 1 82 ? -12.666 3.048 9.524 1.00 86.69 82 ASN A CA 1
ATOM 675 C C . ASN A 1 82 ? -11.627 2.424 10.486 1.00 86.69 82 ASN A C 1
ATOM 677 O O . ASN A 1 82 ? -10.574 1.981 10.012 1.00 86.69 82 ASN A O 1
ATOM 681 N N . PRO A 1 83 ? -11.924 2.297 11.796 1.00 86.31 83 PRO A N 1
ATOM 682 C CA . PRO A 1 83 ? -10.973 1.783 12.783 1.00 86.31 83 PRO A CA 1
ATOM 683 C C . PRO A 1 83 ? -10.388 0.408 12.442 1.00 86.31 83 PRO A C 1
ATOM 685 O O . PRO A 1 83 ? -9.213 0.167 12.703 1.00 86.31 83 PRO A O 1
ATOM 688 N N . LEU A 1 84 ? -11.162 -0.481 11.808 1.00 88.06 84 LEU A N 1
ATOM 689 C CA . LEU A 1 84 ? -10.686 -1.813 11.421 1.00 88.06 84 LEU A CA 1
ATOM 690 C C . LEU A 1 84 ? -9.662 -1.743 10.285 1.00 88.06 84 LEU A C 1
ATOM 692 O O . LEU A 1 84 ? -8.647 -2.435 10.313 1.00 88.06 84 LEU A O 1
ATOM 696 N N . LYS A 1 85 ? -9.898 -0.883 9.289 1.00 91.19 85 LYS A N 1
ATOM 697 C CA . LYS A 1 85 ? -8.939 -0.664 8.197 1.00 91.19 85 LYS A CA 1
ATOM 698 C C . LYS A 1 85 ? -7.656 -0.026 8.713 1.00 91.19 85 LYS A C 1
ATOM 700 O O . LYS A 1 85 ? -6.567 -0.440 8.317 1.00 91.19 85 LYS A O 1
ATOM 705 N N . LEU A 1 86 ? -7.796 0.945 9.613 1.00 89.75 86 LEU A N 1
ATOM 706 C CA . LEU A 1 86 ? -6.672 1.595 10.270 1.00 89.75 86 LEU A CA 1
ATOM 707 C C . LEU A 1 86 ? -5.849 0.592 11.085 1.00 89.75 86 LEU A C 1
ATOM 709 O O . LEU A 1 86 ? -4.629 0.571 10.955 1.00 89.75 86 LEU A O 1
ATOM 713 N N . ALA A 1 87 ? -6.507 -0.287 11.847 1.00 89.31 87 ALA A N 1
ATOM 714 C CA . ALA A 1 87 ? -5.847 -1.345 12.605 1.00 89.31 87 ALA A CA 1
ATOM 715 C C . ALA A 1 87 ? -5.057 -2.295 11.693 1.00 89.31 87 ALA A C 1
ATOM 717 O O . ALA A 1 87 ? -3.908 -2.605 11.992 1.00 89.31 87 ALA A O 1
ATOM 718 N N . VAL A 1 88 ? -5.619 -2.703 10.550 1.00 91.81 88 VAL A N 1
ATOM 719 C CA . VAL A 1 88 ? -4.905 -3.558 9.585 1.00 91.81 88 VAL A CA 1
ATOM 720 C C . VAL A 1 88 ? -3.678 -2.854 9.011 1.00 91.81 88 VAL A C 1
ATOM 722 O O . VAL A 1 88 ? -2.599 -3.442 8.999 1.00 91.81 88 VAL A O 1
ATOM 725 N N . ILE A 1 89 ? -3.797 -1.593 8.582 1.00 91.00 89 ILE A N 1
ATOM 726 C CA . ILE A 1 89 ? -2.642 -0.826 8.084 1.00 91.00 89 ILE A CA 1
ATOM 727 C C . ILE A 1 89 ? -1.583 -0.683 9.179 1.00 91.00 89 ILE A C 1
ATOM 729 O O . ILE A 1 89 ? -0.404 -0.911 8.917 1.00 91.00 89 ILE A O 1
ATOM 733 N N . PHE A 1 90 ? -1.994 -0.360 10.405 1.00 89.19 90 PHE A N 1
ATOM 734 C CA . PHE A 1 90 ? -1.089 -0.227 11.540 1.00 89.19 90 PHE A CA 1
ATOM 735 C C . PHE A 1 90 ? -0.348 -1.537 11.831 1.00 89.19 90 PHE A C 1
ATOM 737 O O . PHE A 1 90 ? 0.874 -1.524 11.945 1.00 89.19 90 PHE A O 1
ATOM 744 N N . LEU A 1 91 ? -1.047 -2.676 11.858 1.00 89.38 91 LEU A N 1
ATOM 745 C CA . LEU A 1 91 ? -0.428 -3.993 12.037 1.00 89.38 91 LEU A CA 1
ATOM 746 C C . LEU A 1 91 ? 0.573 -4.317 10.924 1.00 89.38 91 LEU A C 1
ATOM 748 O O . LEU A 1 91 ? 1.654 -4.822 11.214 1.00 89.38 91 LEU A O 1
ATOM 752 N N . VAL A 1 92 ? 0.256 -3.994 9.666 1.00 89.56 92 VAL A N 1
ATOM 753 C CA . VAL A 1 92 ? 1.191 -4.191 8.546 1.00 89.56 92 VAL A CA 1
ATOM 754 C C . VAL A 1 92 ? 2.435 -3.315 8.711 1.00 89.56 92 VAL A C 1
ATOM 756 O O . VAL A 1 92 ? 3.547 -3.800 8.506 1.00 89.56 92 VAL A O 1
ATOM 759 N N . VAL A 1 93 ? 2.274 -2.053 9.116 1.00 85.56 93 VAL A N 1
ATOM 760 C CA . VAL A 1 93 ? 3.397 -1.132 9.356 1.00 85.56 93 VAL A CA 1
ATOM 761 C C . VAL A 1 93 ? 4.263 -1.605 10.525 1.00 85.56 93 VAL A C 1
ATOM 763 O O . VAL A 1 93 ? 5.487 -1.614 10.405 1.00 85.56 93 VAL A O 1
ATOM 766 N N . VAL A 1 94 ? 3.653 -2.045 11.631 1.00 84.56 94 VAL A N 1
ATOM 767 C CA . VAL A 1 94 ? 4.369 -2.633 12.775 1.00 84.56 94 VAL A CA 1
ATOM 768 C C . VAL A 1 94 ? 5.109 -3.895 12.341 1.00 84.56 94 VAL A C 1
ATOM 770 O O . VAL A 1 94 ? 6.286 -4.044 12.656 1.00 84.56 94 VAL A O 1
ATOM 773 N N . TYR A 1 95 ? 4.467 -4.766 11.558 1.00 84.44 95 TYR A N 1
ATOM 774 C CA . TYR A 1 95 ? 5.109 -5.957 11.009 1.00 84.44 95 TYR A CA 1
ATOM 775 C C . TYR A 1 95 ? 6.347 -5.602 10.171 1.00 84.44 95 TYR A C 1
ATOM 777 O O . TYR A 1 95 ? 7.413 -6.187 10.365 1.00 84.44 95 TYR A O 1
ATOM 785 N N . GLN A 1 96 ? 6.235 -4.612 9.281 1.00 77.88 96 GLN A N 1
ATOM 786 C CA . GLN A 1 96 ? 7.359 -4.137 8.471 1.00 77.88 96 GLN A CA 1
ATOM 787 C C . GLN A 1 96 ? 8.490 -3.560 9.334 1.00 77.88 96 GLN A C 1
ATOM 789 O O . GLN A 1 96 ? 9.651 -3.870 9.085 1.00 77.88 96 GLN A O 1
ATOM 794 N N . ALA A 1 97 ? 8.163 -2.760 10.349 1.00 74.94 97 ALA A N 1
ATOM 795 C CA . ALA A 1 97 ? 9.154 -2.121 11.209 1.00 74.94 97 ALA A CA 1
ATOM 796 C C . ALA A 1 97 ? 9.881 -3.115 12.132 1.00 74.94 97 ALA A C 1
ATOM 798 O O . ALA A 1 97 ? 11.088 -3.001 12.324 1.00 74.94 97 ALA A O 1
ATOM 799 N N . VAL A 1 98 ? 9.155 -4.082 12.703 1.00 75.31 98 VAL A N 1
ATOM 800 C CA . VAL A 1 98 ? 9.680 -4.997 13.730 1.00 75.31 98 VAL A CA 1
ATOM 801 C C . VAL A 1 98 ? 10.326 -6.235 13.115 1.00 75.31 98 VAL A C 1
ATOM 803 O O . VAL A 1 98 ? 11.438 -6.595 13.487 1.00 75.31 98 VAL A O 1
ATOM 806 N N . PHE A 1 99 ? 9.654 -6.900 12.171 1.00 63.72 99 PHE A N 1
ATOM 807 C CA . PHE A 1 99 ? 10.061 -8.243 11.735 1.00 63.72 99 PHE A CA 1
ATOM 808 C C . PHE A 1 99 ? 10.957 -8.255 10.505 1.00 63.72 99 PHE A C 1
ATOM 810 O O . PHE A 1 99 ? 11.678 -9.224 10.287 1.00 63.72 99 PHE A O 1
ATOM 817 N N . ARG A 1 100 ? 10.921 -7.209 9.676 1.00 60.84 100 ARG A N 1
ATOM 818 C CA . ARG A 1 100 ? 11.789 -7.143 8.494 1.00 60.84 100 ARG A CA 1
ATOM 819 C C . ARG A 1 100 ? 13.131 -6.473 8.792 1.00 60.84 100 ARG A C 1
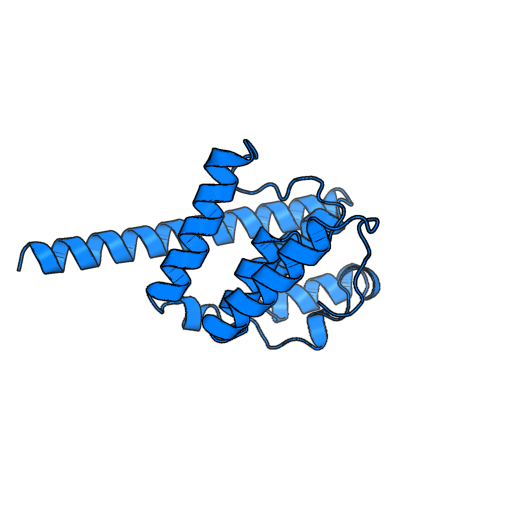ATOM 821 O O . ARG A 1 100 ? 14.006 -6.546 7.940 1.00 60.84 100 ARG A O 1
ATOM 828 N N . GLY A 1 101 ? 13.297 -5.811 9.946 1.00 52.09 101 GLY A N 1
ATOM 829 C CA . GLY A 1 101 ? 14.489 -5.001 10.252 1.00 52.09 101 GLY A CA 1
ATOM 830 C C . GLY A 1 101 ? 14.726 -3.869 9.244 1.00 52.09 101 GLY A C 1
ATOM 831 O O . GLY A 1 101 ? 15.780 -3.241 9.231 1.00 52.09 101 GLY A O 1
ATOM 832 N N . VAL A 1 102 ? 13.746 -3.625 8.373 1.00 53.03 102 VAL A N 1
ATOM 833 C CA . VAL A 1 102 ? 13.800 -2.614 7.334 1.00 53.03 102 VAL A CA 1
ATOM 834 C C . VAL A 1 102 ? 13.349 -1.310 7.989 1.00 53.03 102 VAL A C 1
ATOM 836 O O . VAL A 1 102 ? 12.273 -1.290 8.597 1.00 53.03 102 VAL A O 1
ATOM 839 N N . PRO A 1 103 ? 14.137 -0.220 7.907 1.00 53.00 103 PRO A N 1
ATOM 840 C CA . PRO A 1 103 ? 13.734 1.064 8.457 1.00 53.00 103 PRO A CA 1
ATOM 841 C C . PRO A 1 103 ? 12.322 1.407 7.984 1.00 53.00 103 PRO A C 1
ATOM 843 O O . PRO A 1 103 ? 12.011 1.221 6.805 1.00 53.00 103 PRO A O 1
ATOM 846 N N . LEU A 1 104 ? 11.473 1.920 8.886 1.00 50.41 104 LEU A N 1
ATOM 847 C CA . LEU A 1 104 ? 10.189 2.531 8.527 1.00 50.41 104 LEU A CA 1
ATOM 848 C C . LEU A 1 104 ? 10.404 3.374 7.262 1.00 50.41 104 LEU A C 1
ATOM 850 O O . LEU A 1 104 ? 11.103 4.385 7.316 1.00 50.41 104 LEU A O 1
ATOM 854 N N . ALA A 1 105 ? 9.823 2.932 6.149 1.00 46.34 105 ALA A N 1
ATOM 855 C CA . ALA A 1 105 ? 9.941 3.516 4.814 1.00 46.34 105 ALA A CA 1
ATOM 856 C C . ALA A 1 105 ? 10.932 2.946 3.794 1.00 46.34 105 ALA A C 1
ATOM 858 O O . ALA A 1 105 ? 11.089 3.557 2.749 1.00 46.34 105 ALA A O 1
ATOM 859 N N . GLN A 1 106 ? 11.503 1.761 3.978 1.00 51.75 106 GLN A N 1
ATOM 860 C CA . GLN A 1 106 ? 12.063 1.020 2.843 1.00 51.75 106 GLN A CA 1
ATOM 861 C C . GLN A 1 106 ? 11.109 -0.116 2.455 1.00 51.75 106 GLN A C 1
ATOM 863 O O . GLN A 1 106 ? 10.732 -0.965 3.263 1.00 51.75 106 GLN A O 1
ATOM 868 N N . ALA A 1 107 ? 10.670 -0.140 1.198 1.00 53.41 107 ALA A N 1
ATOM 869 C CA . ALA A 1 107 ? 10.219 -1.394 0.620 1.00 53.41 107 ALA A CA 1
ATOM 870 C C . ALA A 1 107 ? 11.507 -2.176 0.346 1.00 53.41 107 ALA A C 1
ATOM 872 O O . ALA A 1 107 ? 12.299 -1.759 -0.491 1.00 53.41 107 ALA A O 1
ATOM 873 N N . GLY A 1 108 ? 11.773 -3.244 1.104 1.00 53.22 108 GLY A N 1
ATOM 874 C CA . GLY A 1 108 ? 12.928 -4.105 0.821 1.00 53.22 108 GLY A CA 1
ATOM 875 C C . GLY A 1 108 ? 12.923 -4.560 -0.644 1.00 53.22 108 GLY A C 1
ATOM 876 O O . GLY A 1 108 ? 11.879 -4.465 -1.299 1.00 53.22 108 GLY A O 1
ATOM 877 N N . SER A 1 109 ? 14.058 -5.059 -1.140 1.00 58.44 109 SER A N 1
ATOM 878 C CA . SER A 1 109 ? 14.249 -5.607 -2.494 1.00 58.44 109 SER A CA 1
ATOM 879 C C . SER A 1 109 ? 13.376 -6.847 -2.728 1.00 58.44 109 SER A C 1
ATOM 881 O O . SER A 1 109 ? 13.825 -7.987 -2.800 1.00 58.44 109 SER A O 1
ATOM 883 N N . CYS A 1 110 ? 12.066 -6.637 -2.772 1.00 70.88 110 CYS A N 1
ATOM 884 C CA . CYS A 1 110 ? 11.098 -7.652 -3.102 1.00 70.88 110 CYS A CA 1
ATOM 885 C C . CYS A 1 110 ? 11.014 -7.690 -4.626 1.00 70.88 110 CYS A C 1
ATOM 887 O O . CYS A 1 110 ? 10.629 -6.685 -5.224 1.00 70.88 110 CYS A O 1
ATOM 889 N N . PRO A 1 111 ? 11.324 -8.831 -5.256 1.00 68.06 111 PRO A N 1
ATOM 890 C CA . PRO A 1 111 ? 11.236 -8.946 -6.708 1.00 68.06 111 PRO A CA 1
ATOM 891 C C . PRO A 1 111 ? 9.781 -8.819 -7.201 1.00 68.06 111 PRO A C 1
ATOM 893 O O . PRO A 1 111 ? 9.529 -8.481 -8.353 1.00 68.06 111 PRO A O 1
ATOM 896 N N . ASN A 1 112 ? 8.812 -9.012 -6.301 1.00 74.00 112 ASN A N 1
ATOM 897 C CA . ASN A 1 112 ? 7.398 -8.776 -6.543 1.00 74.00 112 ASN A CA 1
ATOM 898 C C . ASN A 1 112 ? 7.043 -7.305 -6.272 1.00 74.00 112 ASN A C 1
ATOM 900 O O . ASN A 1 112 ? 7.078 -6.844 -5.130 1.00 74.00 112 ASN A O 1
ATOM 904 N N . THR A 1 113 ? 6.639 -6.583 -7.320 1.00 77.56 113 THR A N 1
ATOM 905 C CA . THR A 1 113 ? 6.151 -5.195 -7.240 1.00 77.56 113 THR A CA 1
ATOM 906 C C . THR A 1 113 ? 4.652 -5.138 -7.562 1.00 77.56 113 THR A C 1
ATOM 908 O O . THR A 1 113 ? 4.257 -5.667 -8.598 1.00 77.56 113 THR A O 1
ATOM 911 N N . PRO A 1 114 ? 3.805 -4.529 -6.708 1.00 82.38 114 PRO A N 1
ATOM 912 C CA . PRO A 1 114 ? 4.090 -4.118 -5.336 1.00 82.38 114 PRO A CA 1
ATOM 913 C C . PRO A 1 114 ? 4.406 -5.331 -4.449 1.00 82.38 114 PRO A C 1
ATOM 915 O O . PRO A 1 114 ? 3.946 -6.452 -4.704 1.00 82.38 114 PRO A O 1
ATOM 918 N N . ASN A 1 115 ? 5.173 -5.092 -3.383 1.00 83.75 115 ASN A N 1
ATOM 919 C CA . ASN A 1 115 ? 5.440 -6.125 -2.381 1.00 83.75 115 ASN A CA 1
ATOM 920 C C . ASN A 1 115 ? 4.155 -6.453 -1.604 1.00 83.75 115 ASN A C 1
ATOM 922 O O . ASN A 1 115 ? 3.232 -5.642 -1.571 1.00 83.75 115 ASN A O 1
ATOM 926 N N . CYS A 1 116 ? 4.082 -7.619 -0.959 1.00 85.94 116 CYS A N 1
ATOM 927 C CA . CYS A 1 116 ? 2.838 -8.097 -0.337 1.00 85.94 116 CYS A CA 1
ATOM 928 C C . CYS A 1 116 ? 2.245 -7.121 0.693 1.00 85.94 116 CYS A C 1
ATOM 930 O O . CYS A 1 116 ? 1.033 -6.922 0.728 1.00 85.94 116 CYS A O 1
ATOM 932 N N . SER A 1 117 ? 3.088 -6.478 1.503 1.00 88.38 117 SER A N 1
ATOM 933 C CA . SER A 1 117 ? 2.646 -5.515 2.516 1.00 88.38 117 SER A CA 1
ATOM 934 C C . SER A 1 117 ? 2.048 -4.258 1.881 1.00 88.38 117 SER A C 1
ATOM 936 O O . SER A 1 117 ? 0.930 -3.868 2.207 1.00 88.38 117 SER A O 1
ATOM 938 N N . ASN A 1 118 ? 2.756 -3.653 0.927 1.00 89.12 118 ASN A N 1
ATOM 939 C CA . ASN A 1 118 ? 2.284 -2.474 0.209 1.00 89.12 118 ASN A CA 1
ATOM 940 C C . ASN A 1 118 ? 1.072 -2.797 -0.669 1.00 89.12 118 ASN A C 1
ATOM 942 O O . ASN A 1 118 ? 0.154 -1.987 -0.781 1.00 89.12 118 ASN A O 1
ATOM 946 N N . TYR A 1 119 ? 1.035 -3.995 -1.248 1.00 89.75 119 TYR A N 1
ATOM 947 C CA . TYR A 1 119 ? -0.113 -4.487 -1.989 1.00 89.75 119 TYR A CA 1
ATOM 948 C C . TYR A 1 119 ? -1.359 -4.539 -1.106 1.00 89.75 119 TYR A C 1
ATOM 950 O O . TYR A 1 119 ? -2.385 -3.968 -1.477 1.00 89.75 119 TYR A O 1
ATOM 958 N N . LEU A 1 120 ? -1.251 -5.137 0.086 1.00 92.25 120 LEU A N 1
ATOM 959 C CA . LEU A 1 120 ? -2.345 -5.214 1.050 1.00 92.25 120 LEU A CA 1
ATOM 960 C C . LEU A 1 120 ? -2.798 -3.822 1.506 1.00 92.25 120 LEU A C 1
ATOM 962 O O . LEU A 1 120 ? -3.996 -3.548 1.493 1.00 92.25 120 LEU A O 1
ATOM 966 N N . ILE A 1 121 ? -1.871 -2.918 1.841 1.00 92.56 121 ILE A N 1
ATOM 967 C CA . ILE A 1 121 ? -2.213 -1.529 2.200 1.00 92.56 121 ILE A CA 1
ATOM 968 C C . ILE A 1 121 ? -2.960 -0.851 1.047 1.00 92.56 121 ILE A C 1
ATOM 970 O O . ILE A 1 121 ? -4.022 -0.260 1.254 1.00 92.56 121 ILE A O 1
ATOM 974 N N . GLY A 1 122 ? -2.458 -0.997 -0.180 1.00 92.06 122 GLY A N 1
ATOM 975 C CA . GLY A 1 122 ? -3.120 -0.481 -1.370 1.00 92.06 122 GLY A CA 1
ATOM 976 C C . GLY A 1 122 ? -4.497 -1.105 -1.608 1.00 92.06 122 GLY A C 1
ATOM 977 O O . GLY A 1 122 ? -5.411 -0.412 -2.050 1.00 92.06 122 GLY A O 1
ATOM 978 N N . CYS A 1 123 ? -4.695 -2.375 -1.260 1.00 92.50 123 CYS A N 1
ATOM 979 C CA . CYS A 1 123 ? -6.006 -3.005 -1.334 1.00 92.50 123 CYS A CA 1
ATOM 980 C C . CYS A 1 123 ? -6.961 -2.461 -0.264 1.00 92.50 123 CYS A C 1
ATOM 982 O O . CYS A 1 123 ? -8.121 -2.192 -0.561 1.00 92.50 123 CYS A O 1
ATOM 984 N N . VAL A 1 124 ? -6.491 -2.238 0.967 1.00 93.81 124 VAL A N 1
ATOM 985 C CA . VAL A 1 124 ? -7.309 -1.680 2.061 1.00 93.81 124 VAL A CA 1
ATOM 986 C C . VAL A 1 124 ? -7.809 -0.271 1.723 1.00 93.81 124 VAL A C 1
ATOM 988 O O . VAL A 1 124 ? -8.947 0.087 2.064 1.00 93.81 124 VAL A O 1
ATOM 991 N N . THR A 1 125 ? -6.990 0.521 1.025 1.00 92.19 125 THR A N 1
ATOM 992 C CA . THR A 1 125 ? -7.359 1.874 0.585 1.00 92.19 125 THR A CA 1
ATOM 993 C C . THR A 1 125 ? -8.323 1.868 -0.605 1.00 92.19 125 THR A C 1
ATOM 995 O O . THR A 1 125 ? -9.083 2.821 -0.752 1.00 92.19 125 THR A O 1
ATOM 998 N N . ARG A 1 126 ? -8.349 0.813 -1.429 1.00 91.62 126 ARG A N 1
ATOM 999 C CA . ARG A 1 126 ? -9.155 0.737 -2.669 1.00 91.62 126 ARG A CA 1
ATOM 1000 C C . ARG A 1 126 ? -10.447 -0.069 -2.537 1.00 91.62 126 ARG A C 1
ATOM 1002 O O . ARG A 1 126 ? -11.445 0.264 -3.167 1.00 91.62 126 ARG A O 1
ATOM 1009 N N . TYR A 1 127 ? -10.445 -1.095 -1.693 1.00 91.12 127 TYR A N 1
ATOM 1010 C CA . TYR A 1 127 ? -11.505 -2.098 -1.595 1.00 91.12 127 TYR A CA 1
ATOM 1011 C C . TYR A 1 127 ? -12.147 -2.149 -0.201 1.00 91.12 127 TYR A C 1
ATOM 1013 O O . TYR A 1 127 ? -11.722 -1.478 0.744 1.00 91.12 127 TYR A O 1
ATOM 1021 N N . GLY A 1 128 ? -13.203 -2.954 -0.048 1.00 90.25 128 GLY A N 1
ATOM 1022 C CA . GLY A 1 128 ? -13.714 -3.356 1.268 1.00 90.25 128 GLY A CA 1
ATOM 1023 C C . GLY A 1 128 ? -12.700 -4.227 2.019 1.00 90.25 128 GLY A C 1
ATOM 1024 O O . GLY A 1 128 ? -11.862 -4.869 1.392 1.00 90.25 128 GLY A O 1
ATOM 1025 N N . LEU A 1 129 ? -12.767 -4.264 3.356 1.00 92.06 129 LEU A N 1
ATOM 1026 C CA . LEU A 1 129 ? -11.752 -4.948 4.168 1.00 92.06 129 LEU A CA 1
ATOM 1027 C C . LEU A 1 129 ? -11.632 -6.444 3.830 1.00 92.06 129 LEU A C 1
ATOM 1029 O O . LEU A 1 129 ? -10.525 -6.925 3.625 1.00 92.06 129 LEU A O 1
ATOM 1033 N N . LEU A 1 130 ? -12.755 -7.157 3.694 1.00 93.12 130 LEU A N 1
ATOM 1034 C CA . LEU A 1 130 ? -12.758 -8.582 3.337 1.00 93.12 130 LEU A CA 1
ATOM 1035 C C . LEU A 1 130 ? -12.109 -8.838 1.972 1.00 93.12 130 LEU A C 1
ATOM 1037 O O . LEU A 1 130 ? -11.257 -9.709 1.840 1.00 93.12 130 LEU A O 1
ATOM 1041 N N . HIS A 1 131 ? -12.465 -8.031 0.972 1.00 91.94 131 HIS A N 1
ATOM 1042 C CA . HIS A 1 131 ? -11.885 -8.132 -0.365 1.00 91.94 131 HIS A CA 1
ATOM 1043 C C . HIS A 1 131 ? -10.380 -7.829 -0.325 1.00 91.94 131 HIS A C 1
ATOM 1045 O O . HIS A 1 131 ? -9.588 -8.546 -0.930 1.00 91.94 131 HIS A O 1
ATOM 1051 N N . ALA A 1 132 ? -9.969 -6.811 0.436 1.00 92.12 132 ALA A N 1
ATOM 1052 C CA . ALA A 1 132 ? -8.564 -6.459 0.591 1.00 92.12 132 ALA A CA 1
ATOM 1053 C C . ALA A 1 132 ? -7.745 -7.580 1.243 1.00 92.12 132 ALA A C 1
ATOM 1055 O O . ALA A 1 132 ? -6.653 -7.887 0.768 1.00 92.12 132 ALA A O 1
ATOM 1056 N N . LEU A 1 133 ? -8.282 -8.216 2.288 1.00 93.56 133 LEU A N 1
ATOM 1057 C CA . LEU A 1 133 ? -7.650 -9.365 2.940 1.00 93.56 133 LEU A CA 1
ATOM 1058 C C . LEU A 1 133 ? -7.577 -10.572 1.999 1.00 93.56 133 LEU A C 1
ATOM 1060 O O . LEU A 1 133 ? -6.523 -11.193 1.910 1.00 93.56 133 LEU A O 1
ATOM 1064 N N . SER A 1 134 ? -8.647 -10.860 1.251 1.00 92.62 134 SER A N 1
ATOM 1065 C CA . SER A 1 134 ? -8.663 -11.937 0.254 1.00 92.62 134 SER A CA 1
ATOM 1066 C C . SER A 1 134 ? -7.599 -11.723 -0.824 1.00 92.62 134 SER A C 1
ATOM 1068 O O . SER A 1 134 ? -6.804 -12.623 -1.084 1.00 92.62 134 SER A O 1
ATOM 1070 N N . LYS A 1 135 ? -7.537 -10.524 -1.420 1.00 89.06 135 LYS A N 1
ATOM 1071 C CA . LYS A 1 135 ? -6.502 -10.170 -2.404 1.00 89.06 135 LYS A CA 1
ATOM 1072 C C . LYS A 1 135 ? -5.102 -10.279 -1.796 1.00 89.06 135 LYS A C 1
ATOM 1074 O O . LYS A 1 135 ? -4.220 -10.899 -2.384 1.00 89.06 135 LYS A O 1
ATOM 1079 N N . GLY A 1 136 ? -4.900 -9.737 -0.595 1.00 88.56 136 GLY A N 1
ATOM 1080 C CA . GLY A 1 136 ? -3.622 -9.823 0.115 1.00 88.56 136 GLY A CA 1
ATOM 1081 C C . GLY A 1 136 ? -3.176 -11.260 0.397 1.00 88.56 136 GLY A C 1
ATOM 1082 O O . GLY A 1 136 ? -1.997 -11.570 0.233 1.00 88.56 136 GLY A O 1
ATOM 1083 N N . TYR A 1 137 ? -4.106 -12.142 0.766 1.00 88.81 137 TYR A N 1
ATOM 1084 C CA . TYR A 1 137 ? -3.836 -13.561 0.995 1.00 88.81 137 TYR A CA 1
ATOM 1085 C C . TYR A 1 137 ? -3.444 -14.288 -0.296 1.00 88.81 137 TYR A C 1
ATOM 1087 O O . TYR A 1 137 ? -2.426 -14.977 -0.315 1.00 88.81 137 TYR A O 1
ATOM 1095 N N . ILE A 1 138 ? -4.184 -14.066 -1.389 1.00 85.56 138 ILE A N 1
ATOM 1096 C CA . ILE A 1 138 ? -3.850 -14.614 -2.714 1.00 85.56 138 ILE A CA 1
ATOM 1097 C C . ILE A 1 138 ? -2.439 -14.174 -3.123 1.00 85.56 138 ILE A C 1
ATOM 1099 O O . ILE A 1 138 ? -1.608 -15.002 -3.496 1.00 85.56 138 ILE A O 1
ATOM 1103 N N . ARG A 1 139 ? -2.125 -12.881 -2.971 1.00 83.06 139 ARG A N 1
ATOM 1104 C CA . ARG A 1 139 ? -0.790 -12.343 -3.264 1.00 83.0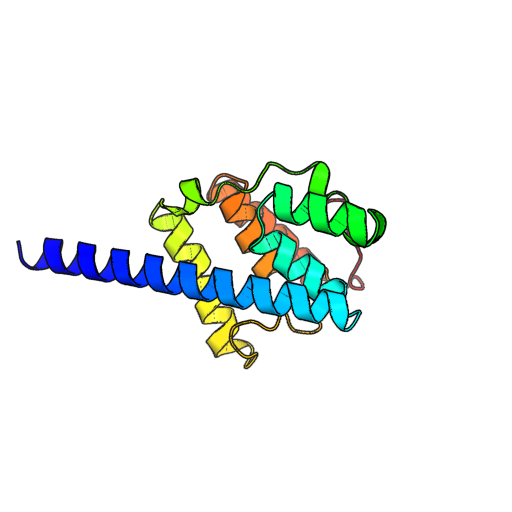6 139 ARG A CA 1
ATOM 1105 C C . ARG A 1 139 ? 0.295 -12.973 -2.393 1.00 83.06 139 ARG A C 1
ATOM 1107 O O . ARG A 1 139 ? 1.389 -13.243 -2.884 1.00 83.06 139 ARG A O 1
ATOM 1114 N N . TYR A 1 140 ? 0.017 -13.197 -1.110 1.00 83.38 140 TYR A N 1
ATOM 1115 C CA . TYR A 1 140 ? 0.948 -13.860 -0.201 1.00 83.38 140 TYR A CA 1
ATOM 1116 C C . TYR A 1 140 ? 1.252 -15.293 -0.653 1.00 83.38 140 TYR A C 1
ATOM 1118 O O . TYR A 1 140 ? 2.426 -15.634 -0.761 1.00 83.38 140 TYR A O 1
ATOM 1126 N N . GLN A 1 141 ? 0.229 -16.085 -0.992 1.00 81.56 141 GLN A N 1
ATOM 1127 C CA . GLN A 1 141 ? 0.403 -17.452 -1.502 1.00 81.56 141 GLN A CA 1
ATOM 1128 C C . GLN A 1 141 ? 1.199 -17.492 -2.812 1.00 81.56 141 GLN A C 1
ATOM 1130 O O . GLN A 1 141 ? 2.076 -18.334 -2.980 1.00 81.56 141 GLN A O 1
ATOM 1135 N N . GLN A 1 142 ? 0.937 -16.555 -3.726 1.00 74.88 142 GLN A N 1
ATOM 1136 C CA . GLN A 1 142 ? 1.704 -16.430 -4.971 1.00 74.88 142 GLN A CA 1
ATOM 1137 C C . GLN A 1 142 ? 3.167 -16.055 -4.713 1.00 74.88 142 GLN A C 1
ATOM 1139 O O . GLN A 1 142 ? 4.053 -16.476 -5.448 1.00 74.88 142 GLN A O 1
ATOM 1144 N N . CYS A 1 143 ? 3.436 -15.276 -3.662 1.00 73.50 143 CYS A N 1
ATOM 1145 C CA . CYS A 1 143 ? 4.790 -14.882 -3.288 1.00 73.50 143 CYS A CA 1
ATOM 1146 C C . CYS A 1 143 ? 5.574 -16.000 -2.577 1.00 73.50 143 CYS A C 1
ATOM 1148 O O . CYS A 1 143 ? 6.802 -15.965 -2.602 1.00 73.50 143 CYS A O 1
ATOM 1150 N N . SER A 1 144 ? 4.896 -16.941 -1.912 1.00 61.88 144 SER A N 1
ATOM 1151 C CA . SER A 1 144 ? 5.511 -18.067 -1.192 1.00 61.88 144 SER A CA 1
ATOM 1152 C C . SER A 1 144 ? 5.517 -19.387 -1.977 1.00 61.88 144 SER A C 1
ATOM 1154 O O . SER A 1 144 ? 6.015 -20.389 -1.466 1.00 61.88 144 SER A O 1
ATOM 1156 N N . GLY A 1 145 ? 4.975 -19.405 -3.200 1.00 55.53 145 GLY A N 1
ATOM 1157 C CA . GLY A 1 145 ? 4.959 -20.574 -4.081 1.00 55.53 145 GLY A CA 1
ATOM 1158 C C . GLY A 1 145 ? 6.291 -20.837 -4.811 1.00 55.53 145 GLY A C 1
ATOM 1159 O O . GLY A 1 145 ? 7.185 -19.994 -4.796 1.00 55.53 145 GLY A O 1
ATOM 1160 N N . PRO A 1 146 ? 6.430 -21.989 -5.500 1.00 41.69 146 PRO A N 1
ATOM 1161 C CA . PRO A 1 146 ? 7.649 -22.399 -6.217 1.00 41.69 146 PRO A CA 1
ATOM 1162 C C . PRO A 1 146 ? 7.911 -21.617 -7.518 1.00 41.69 146 PRO A C 1
ATOM 1164 O O . PRO A 1 146 ? 8.868 -21.907 -8.235 1.00 41.69 146 PRO A O 1
ATOM 1167 N N . HIS A 1 147 ? 7.049 -20.661 -7.865 1.00 46.75 147 HIS A N 1
ATOM 1168 C CA . HIS A 1 147 ? 7.168 -19.893 -9.097 1.00 46.75 147 HIS A CA 1
ATOM 1169 C C . HIS A 1 147 ? 8.133 -18.716 -8.913 1.00 46.75 147 HIS A C 1
ATOM 1171 O O . HIS A 1 147 ? 8.100 -18.056 -7.870 1.00 46.75 147 HIS A O 1
ATOM 1177 N N . PRO A 1 148 ? 8.990 -18.426 -9.911 1.00 45.19 148 PRO A N 1
ATOM 1178 C CA . PRO A 1 148 ? 9.838 -17.247 -9.866 1.00 45.19 148 PRO A CA 1
ATOM 1179 C C . PRO A 1 148 ? 8.963 -15.995 -9.720 1.00 45.19 148 PRO A C 1
ATOM 1181 O O . PRO A 1 148 ? 7.841 -15.974 -10.229 1.00 45.19 148 PRO A O 1
ATOM 1184 N N . PRO A 1 149 ? 9.457 -14.955 -9.030 1.00 48.09 149 PRO A N 1
ATOM 1185 C CA . PRO A 1 149 ? 8.710 -13.729 -8.795 1.00 48.09 149 PRO A CA 1
ATOM 1186 C C . PRO A 1 149 ? 8.305 -13.102 -10.129 1.00 48.09 149 PRO A C 1
ATOM 1188 O O . PRO A 1 149 ? 9.121 -12.515 -10.838 1.00 48.09 149 PRO A O 1
ATOM 1191 N N . SER A 1 150 ? 7.043 -13.287 -10.505 1.00 40.66 150 SER A N 1
ATOM 1192 C CA . SER A 1 150 ? 6.509 -12.818 -11.772 1.00 40.66 150 SER A CA 1
ATOM 1193 C C . SER A 1 150 ? 5.853 -11.458 -11.587 1.00 40.66 150 SER A C 1
ATOM 1195 O O . SER A 1 150 ? 5.051 -11.241 -10.671 1.00 40.66 150 SER A O 1
ATOM 1197 N N . TYR A 1 151 ? 6.151 -10.550 -12.515 1.00 44.72 151 TYR A N 1
ATOM 1198 C CA . TYR A 1 151 ? 5.336 -9.375 -12.792 1.00 44.72 151 TYR A CA 1
ATOM 1199 C C . TYR A 1 151 ? 3.944 -9.871 -13.204 1.00 44.72 151 TYR A C 1
ATOM 1201 O O . TYR A 1 151 ? 3.692 -10.164 -14.368 1.00 44.72 151 TYR A O 1
ATOM 1209 N N . HIS A 1 152 ? 3.052 -10.089 -12.238 1.00 43.62 152 HIS A N 1
ATOM 1210 C CA . HIS A 1 152 ? 1.679 -10.425 -12.570 1.00 43.62 152 HIS A CA 1
ATOM 1211 C C . HIS A 1 152 ? 1.031 -9.159 -13.121 1.00 43.62 152 HIS A C 1
ATOM 1213 O O . HIS A 1 152 ? 0.749 -8.217 -12.385 1.00 43.62 152 HIS A O 1
ATOM 1219 N N . GLU A 1 153 ? 0.796 -9.165 -14.4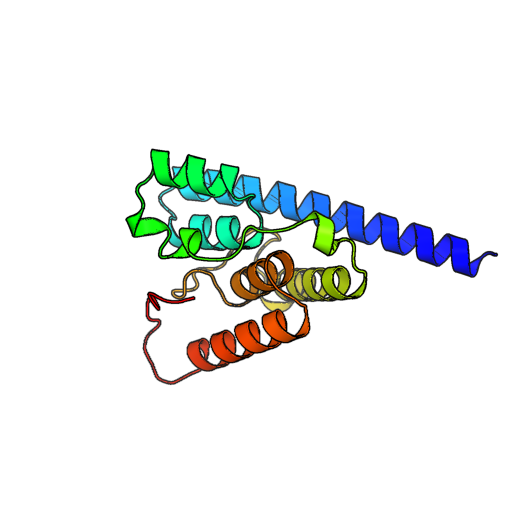32 1.00 39.47 153 GLU A N 1
ATOM 1220 C CA . GLU A 1 153 ? 0.116 -8.120 -15.211 1.00 39.47 153 GLU A CA 1
ATOM 1221 C C . GLU A 1 153 ? -1.321 -7.836 -14.745 1.00 39.47 153 GLU A C 1
ATOM 1223 O O . GLU A 1 153 ? -2.021 -7.023 -15.340 1.00 39.47 153 GLU A O 1
ATOM 1228 N N . ARG A 1 154 ? -1.786 -8.514 -13.694 1.00 41.91 154 ARG A N 1
ATOM 1229 C CA . ARG A 1 154 ? -3.048 -8.276 -13.003 1.00 41.91 154 ARG A CA 1
ATOM 1230 C C . ARG A 1 154 ? -2.755 -8.399 -11.516 1.00 41.91 154 ARG A C 1
ATOM 1232 O O . ARG A 1 154 ? -2.351 -9.467 -11.061 1.00 41.91 154 ARG A O 1
ATOM 1239 N N . PHE A 1 155 ? -2.873 -7.285 -10.805 1.00 47.47 155 PHE A N 1
ATOM 1240 C CA . PHE A 1 155 ? -2.566 -7.209 -9.386 1.00 47.47 155 PHE A CA 1
ATOM 1241 C C . PHE A 1 155 ? -3.541 -8.015 -8.524 1.00 47.47 155 PHE A C 1
ATOM 1243 O O . PHE A 1 155 ? -4.778 -7.862 -8.660 1.00 47.47 155 PHE A O 1
#

pLDDT: mean 80.98, std 14.23, range [39.47, 93.81]